Protein AF-A0A9P8JKF4-F1 (afdb_monomer)

Sequence (96 aa):
MADQITDPQGGDSPSAHDDSIAPEQRGIKRQRTSNAAPADDDDDDDDKPGRERRKIEIKFIQDKSRRHITFSKRKAGIMKKAYELSVLTGTQVLLL

Mean predicted aligned error: 19.09 Å

Radius of gyration: 32.4 Å; Cα contacts (8 Å, |Δi|>4): 11; chains: 1; bounding box: 68×48×85 Å

Secondary structure (DSSP, 8-state):
--------------------------------------------SSS-TT-------SS----HHHHHHHHHHHHHHHHHHHHHHHHHH-------

pLDDT: mean 72.22, std 24.42, range [33.34, 98.81]

Solvent-accessible surface area (backbone atoms only — not comparable to full-atom values): 7190 Å² total; per-residue (Å²): 135,89,86,88,82,82,86,83,91,85,86,88,84,82,89,86,87,86,82,85,83,76,87,86,88,80,89,79,88,79,78,84,77,84,79,83,72,85,74,86,87,72,84,78,75,81,82,56,87,83,77,70,91,74,88,77,79,100,63,88,62,82,55,65,67,64,35,51,55,48,48,54,59,46,52,54,51,51,52,53,50,52,51,52,49,26,69,78,66,74,48,92,80,88,86,133

Foldseek 3Di:
DDDDDDDDDDDDDDDDDDDDDDDDDDDDDDDDPDPDDDDPPPPPPPPDPDPDDDDDDPDDDPDPVVNVVCCVVVVVVVVVVQVVVCVVPVDDDDDD

InterPro domains:
  IPR002100 Transcription factor, MADS-box [PF00319] (60-96)
  IPR002100 Transcription factor, MADS-box [PR00404] (53-73)
  IPR002100 Transcription factor, MADS-box [PR00404] (73-88)
  IPR002100 Transcription factor, MADS-box [PR00404] (88-96)
  IPR002100 Transcription factor, MADS-box [PS50066] (51-96)
  IPR002100 Transcription factor, MADS-box [SM00432] (51-96)
  IPR033897 SRF-like, MADS-box [cd00266] (53-96)
  IPR036879 Transcription factor, MADS-box superfamily [G3DSA:3.40.1810.10] (63-96)
  IPR036879 Transcription factor, MADS-box superfamily [SSF55455] (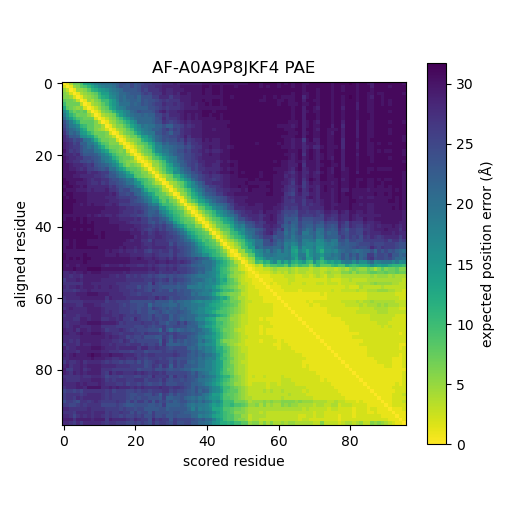52-96)
  IPR050142 MADS-box/MEF2 Transcription Factor [PTHR48019] (53-95)

Structure (mmCIF, N/CA/C/O backbone):
data_AF-A0A9P8JKF4-F1
#
_entry.id   AF-A0A9P8JKF4-F1
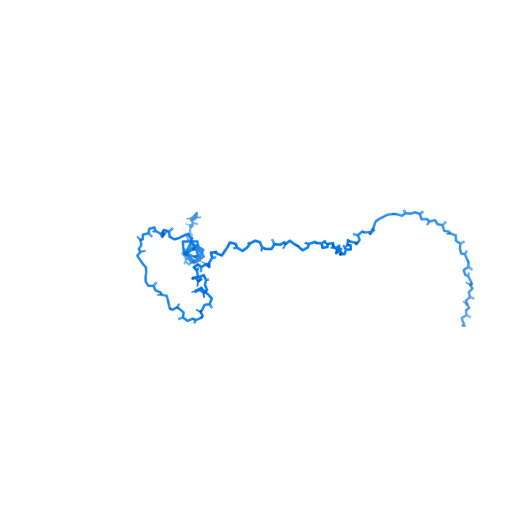#
loop_
_atom_site.group_PDB
_atom_site.id
_atom_site.type_symbol
_atom_site.label_atom_id
_atom_site.label_alt_id
_atom_site.label_comp_id
_atom_site.label_asym_id
_atom_site.label_entity_id
_atom_site.label_seq_id
_atom_site.pdbx_PDB_ins_code
_atom_site.Cartn_x
_atom_site.Cartn_y
_atom_site.Cartn_z
_atom_site.occupancy
_atom_site.B_iso_or_equiv
_atom_site.auth_seq_id
_atom_site.auth_comp_id
_atom_site.auth_asym_id
_atom_site.auth_atom_id
_atom_site.pdbx_PDB_model_num
ATOM 1 N N . MET A 1 1 ? 46.896 -11.776 65.155 1.00 40.72 1 MET A N 1
ATOM 2 C CA . MET A 1 1 ? 48.205 -11.734 64.469 1.00 40.72 1 MET A CA 1
ATOM 3 C C . MET A 1 1 ? 48.123 -12.616 63.235 1.00 40.72 1 MET A C 1
ATOM 5 O O . MET A 1 1 ? 47.297 -13.520 63.231 1.00 40.72 1 MET A O 1
ATOM 9 N N . ALA A 1 2 ? 48.898 -12.312 62.196 1.00 42.69 2 ALA A N 1
ATOM 10 C CA . ALA A 1 2 ? 49.008 -13.165 61.015 1.00 42.69 2 ALA A CA 1
ATOM 11 C C . ALA A 1 2 ? 49.974 -14.325 61.280 1.00 42.69 2 ALA A C 1
ATOM 13 O O . ALA A 1 2 ? 50.893 -14.145 62.071 1.00 42.69 2 ALA A O 1
ATOM 14 N N . ASP A 1 3 ? 49.813 -15.425 60.547 1.00 43.97 3 ASP A N 1
ATOM 15 C CA . ASP A 1 3 ? 50.921 -16.300 60.164 1.00 43.97 3 ASP A CA 1
ATOM 16 C C . ASP A 1 3 ? 50.664 -16.845 58.753 1.00 43.97 3 ASP A C 1
ATOM 18 O O . ASP A 1 3 ? 49.552 -17.258 58.420 1.00 43.97 3 ASP A O 1
ATOM 22 N N . GLN A 1 4 ? 51.696 -16.788 57.910 1.00 46.69 4 GLN A N 1
ATOM 23 C CA . GLN A 1 4 ? 51.728 -17.388 56.575 1.00 46.69 4 GLN A CA 1
ATOM 24 C C . GLN A 1 4 ? 52.578 -18.654 56.656 1.00 46.69 4 GLN A C 1
ATOM 26 O O . GLN A 1 4 ? 53.703 -18.581 57.148 1.00 46.69 4 GLN A O 1
ATOM 31 N N . ILE A 1 5 ? 52.098 -19.788 56.137 1.00 50.19 5 ILE A N 1
ATOM 32 C CA . ILE A 1 5 ? 52.920 -20.996 55.984 1.00 50.19 5 ILE A CA 1
ATOM 33 C C . ILE A 1 5 ? 52.719 -21.591 54.581 1.00 50.19 5 ILE A C 1
ATOM 35 O O . ILE A 1 5 ? 51.604 -21.853 54.149 1.00 50.19 5 ILE A O 1
ATOM 39 N N . THR A 1 6 ? 53.865 -21.733 53.917 1.00 50.81 6 THR A N 1
ATOM 40 C CA . THR A 1 6 ? 54.217 -22.213 52.568 1.00 50.81 6 THR A CA 1
ATOM 41 C C . THR A 1 6 ? 53.348 -23.267 51.847 1.00 50.81 6 THR A C 1
ATOM 43 O O . THR A 1 6 ? 52.829 -24.205 52.444 1.00 50.81 6 THR A O 1
ATOM 46 N N . ASP A 1 7 ? 53.343 -23.154 50.512 1.00 44.03 7 ASP A N 1
ATOM 47 C CA . ASP A 1 7 ? 53.076 -24.213 49.511 1.00 44.03 7 ASP A CA 1
ATOM 48 C C . ASP A 1 7 ? 54.236 -25.251 49.514 1.00 44.03 7 ASP A C 1
ATOM 50 O O . ASP A 1 7 ? 55.336 -24.893 49.962 1.00 44.03 7 ASP A O 1
ATOM 54 N N . PRO A 1 8 ? 54.065 -26.511 49.046 1.00 49.22 8 PRO A N 1
ATOM 55 C CA . PRO A 1 8 ? 54.484 -26.784 47.659 1.00 49.22 8 PRO A CA 1
ATOM 56 C C . PRO A 1 8 ? 53.746 -27.918 46.894 1.00 49.22 8 PRO A C 1
ATOM 58 O O . PRO A 1 8 ? 53.601 -29.035 47.383 1.00 49.22 8 PRO A O 1
ATOM 61 N N . GLN A 1 9 ? 53.480 -27.650 45.611 1.00 43.22 9 GLN A N 1
ATOM 62 C CA . GLN A 1 9 ? 53.560 -28.533 44.421 1.00 43.22 9 GLN A CA 1
ATOM 63 C C . GLN A 1 9 ? 53.025 -29.987 44.463 1.00 43.22 9 GLN A C 1
ATOM 65 O O . GLN A 1 9 ? 53.585 -30.883 45.088 1.00 43.22 9 GLN A O 1
ATOM 70 N N . GLY A 1 10 ? 52.102 -30.270 43.537 1.00 33.34 10 GLY A N 1
ATOM 71 C CA . GLY A 1 10 ? 51.830 -31.611 43.003 1.00 33.34 10 GLY A CA 1
ATOM 72 C C . GLY A 1 10 ? 50.860 -31.518 41.825 1.00 33.34 10 GLY A C 1
ATOM 73 O O . GLY A 1 10 ? 49.683 -31.244 42.030 1.00 33.34 10 GLY A O 1
ATOM 74 N N . GLY A 1 11 ? 51.354 -31.646 40.592 1.00 36.53 11 GLY A N 1
ATOM 75 C CA . GLY A 1 11 ? 50.550 -31.398 39.391 1.00 36.53 11 GLY A CA 1
ATOM 76 C C . GLY A 1 11 ? 49.906 -32.650 38.801 1.00 36.53 11 GLY A C 1
ATOM 77 O O . GLY A 1 11 ? 50.457 -33.739 38.920 1.00 36.53 11 GLY A O 1
ATOM 78 N N . ASP A 1 12 ? 48.808 -32.452 38.070 1.00 34.72 12 ASP A N 1
ATOM 79 C CA . ASP A 1 12 ? 48.615 -33.112 36.777 1.00 34.72 12 ASP A CA 1
ATOM 80 C C . ASP A 1 12 ? 47.703 -32.266 35.863 1.00 34.72 12 ASP A C 1
ATOM 82 O O . ASP A 1 12 ? 46.980 -31.376 36.314 1.00 34.72 12 ASP A O 1
ATOM 86 N N . SER A 1 13 ? 47.770 -32.500 34.558 1.00 43.19 13 SER A N 1
ATOM 87 C CA . SER A 1 13 ? 46.947 -31.878 33.507 1.00 43.19 13 SER A CA 1
ATOM 88 C C . SER A 1 13 ? 46.677 -32.957 32.456 1.00 43.19 13 SER A C 1
ATOM 90 O O . SER A 1 13 ? 47.587 -33.746 32.206 1.00 43.19 13 SER A O 1
ATOM 92 N N . PRO A 1 14 ? 45.505 -33.010 31.780 1.00 50.34 14 PRO A N 1
ATOM 93 C CA . PRO A 1 14 ? 45.403 -32.191 30.556 1.00 50.34 14 PRO A CA 1
ATOM 94 C C . PRO A 1 14 ? 43.991 -31.845 30.008 1.00 50.34 14 PRO A C 1
ATOM 96 O O . PRO A 1 14 ? 43.043 -32.610 30.154 1.00 50.34 14 PRO A O 1
ATOM 99 N N . SER A 1 15 ? 43.959 -30.813 29.142 1.00 40.53 15 SER A N 1
ATOM 100 C CA . SER A 1 15 ? 43.107 -30.688 27.923 1.00 40.53 15 SER A CA 1
ATOM 101 C C . SER A 1 15 ? 41.572 -30.530 28.095 1.00 40.53 15 SER A C 1
ATOM 103 O O . SER A 1 15 ? 40.999 -31.022 29.055 1.00 40.53 15 SER A O 1
ATOM 105 N N . ALA A 1 16 ? 40.795 -29.870 27.221 1.00 44.12 16 ALA A N 1
ATOM 106 C CA . ALA A 1 16 ? 41.028 -29.061 26.005 1.00 44.12 16 ALA A CA 1
ATOM 107 C C . ALA A 1 16 ? 39.838 -28.062 25.851 1.00 44.12 16 ALA A C 1
ATOM 109 O O . ALA A 1 16 ? 38.855 -28.205 26.575 1.00 44.12 16 ALA A O 1
ATOM 110 N N . HIS A 1 17 ? 39.778 -27.066 24.959 1.00 46.62 17 HIS A N 1
ATOM 111 C CA . HIS A 1 17 ? 40.659 -26.542 23.897 1.00 46.62 17 HIS A CA 1
ATOM 112 C C . HIS A 1 17 ? 40.642 -24.996 23.989 1.00 46.62 17 HIS A C 1
ATOM 114 O O . HIS A 1 17 ? 39.678 -24.425 24.498 1.00 46.62 17 HIS A O 1
ATOM 120 N N . ASP A 1 18 ? 41.626 -24.334 23.385 1.00 40.00 18 ASP A N 1
ATOM 121 C CA . ASP A 1 18 ? 41.457 -23.023 22.742 1.00 40.00 18 ASP A CA 1
ATOM 122 C C . ASP A 1 18 ? 42.091 -23.131 21.351 1.00 40.00 18 ASP A C 1
ATOM 124 O O . ASP A 1 18 ? 43.162 -23.719 21.222 1.00 40.00 18 ASP A O 1
ATOM 128 N N . ASP A 1 19 ? 41.423 -22.613 20.321 1.00 39.56 19 ASP A N 1
ATOM 129 C CA . ASP A 1 19 ? 41.986 -22.506 18.971 1.00 39.56 19 ASP A CA 1
ATOM 130 C C . ASP A 1 19 ? 41.578 -21.163 18.357 1.00 39.56 19 ASP A C 1
ATOM 132 O O . ASP A 1 19 ? 40.681 -21.033 17.516 1.00 39.56 19 ASP A O 1
ATOM 136 N N . SER A 1 20 ? 42.262 -20.122 18.825 1.00 40.00 20 SER A N 1
ATOM 137 C CA . SER A 1 20 ? 42.256 -18.795 18.223 1.00 40.00 20 SER A CA 1
ATOM 138 C C . SER A 1 20 ? 42.872 -18.825 16.812 1.00 40.00 20 SER A C 1
ATOM 140 O O . SER A 1 20 ? 44.084 -18.989 16.657 1.00 40.00 20 SER A O 1
ATOM 142 N N . ILE A 1 21 ? 42.061 -18.631 15.765 1.00 44.25 21 ILE A N 1
ATOM 143 C CA . ILE A 1 21 ? 42.552 -18.612 14.376 1.00 44.25 21 ILE A CA 1
ATOM 144 C C . ILE A 1 21 ? 43.269 -17.285 14.072 1.00 44.25 21 ILE A C 1
ATOM 146 O O . ILE A 1 21 ? 42.666 -16.211 14.058 1.00 44.25 21 ILE A O 1
ATOM 150 N N . ALA A 1 22 ? 44.571 -17.383 13.798 1.00 51.12 22 ALA A N 1
ATOM 151 C CA . ALA A 1 22 ? 45.453 -16.272 13.446 1.00 51.12 22 ALA A CA 1
ATOM 152 C C . ALA A 1 22 ? 45.213 -15.726 12.012 1.00 51.12 22 ALA A C 1
ATOM 154 O O . ALA A 1 22 ? 44.696 -16.441 11.150 1.00 51.12 22 ALA A O 1
ATOM 155 N N . PRO A 1 23 ? 45.613 -14.472 11.711 1.00 46.81 23 PRO A N 1
ATOM 156 C CA . PRO A 1 23 ? 45.402 -13.866 10.397 1.00 46.81 23 PRO A CA 1
ATOM 157 C C . PRO A 1 23 ? 46.466 -14.309 9.381 1.00 46.81 23 PRO A C 1
ATOM 159 O O . PRO A 1 23 ? 47.640 -13.954 9.499 1.00 46.81 23 PRO A O 1
ATOM 162 N N . GLU A 1 24 ? 46.064 -15.027 8.331 1.00 40.47 24 GLU A N 1
ATOM 163 C CA . GLU A 1 24 ? 47.009 -15.470 7.302 1.00 40.47 24 GLU A CA 1
ATOM 164 C C . GLU A 1 24 ? 47.252 -14.412 6.210 1.00 40.47 24 GLU A C 1
ATOM 166 O O . GLU A 1 24 ? 46.423 -14.173 5.330 1.00 40.47 24 GLU A O 1
ATOM 171 N 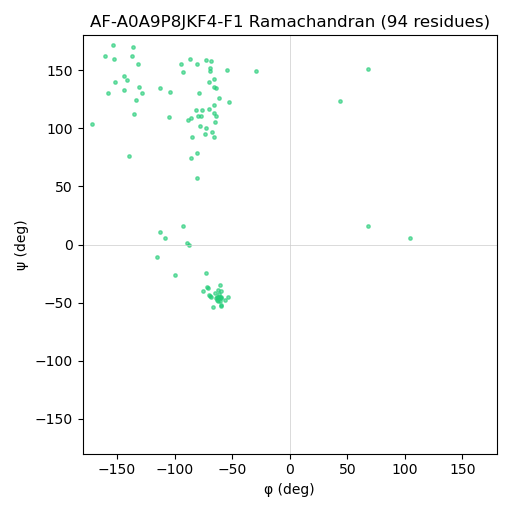N . GLN A 1 25 ? 48.448 -13.816 6.223 1.00 51.56 25 GLN A N 1
ATOM 172 C CA . GLN A 1 25 ? 48.982 -13.061 5.090 1.00 51.56 25 GLN A CA 1
ATOM 173 C C . GLN A 1 25 ? 49.741 -13.992 4.133 1.00 51.56 25 GLN A C 1
ATOM 175 O O . GLN A 1 25 ? 50.883 -14.364 4.398 1.00 51.56 25 GLN A O 1
ATOM 180 N N . ARG A 1 26 ? 49.167 -14.288 2.962 1.00 44.00 26 ARG A N 1
ATOM 181 C CA . ARG A 1 26 ? 49.927 -14.762 1.791 1.00 44.00 26 ARG A CA 1
ATOM 182 C C . ARG A 1 26 ? 49.469 -14.043 0.526 1.00 44.00 26 ARG A C 1
ATOM 184 O O . ARG A 1 26 ? 48.343 -14.206 0.067 1.00 44.00 26 ARG A O 1
ATOM 191 N N . GLY A 1 27 ? 50.350 -13.216 -0.032 1.00 48.69 27 GLY A N 1
ATOM 192 C CA . GLY A 1 27 ? 50.086 -12.494 -1.276 1.00 48.69 27 GLY A CA 1
ATOM 193 C C . GLY A 1 27 ? 50.451 -13.301 -2.523 1.00 48.69 27 GLY A C 1
ATOM 194 O O . GLY A 1 27 ? 51.286 -14.193 -2.461 1.00 48.69 27 GLY A O 1
ATOM 195 N N . ILE A 1 28 ? 49.875 -12.914 -3.665 1.00 55.28 28 ILE A N 1
ATOM 196 C CA . ILE A 1 28 ? 50.521 -12.853 -4.989 1.00 55.28 28 ILE A CA 1
ATOM 197 C C . ILE A 1 28 ? 49.706 -11.864 -5.836 1.00 55.28 28 ILE A C 1
ATOM 199 O O . ILE A 1 28 ? 48.477 -11.917 -5.901 1.00 55.28 28 ILE A O 1
ATOM 203 N N . LYS A 1 29 ? 50.404 -10.920 -6.469 1.00 56.03 29 LYS A N 1
ATOM 204 C CA . LYS A 1 29 ? 49.833 -9.787 -7.206 1.00 56.03 29 LYS A CA 1
ATOM 205 C C . LYS A 1 29 ? 49.228 -10.261 -8.535 1.00 56.03 29 LYS A C 1
ATOM 207 O O . LYS A 1 29 ? 49.943 -10.379 -9.525 1.00 56.03 29 LYS A O 1
ATOM 212 N N . ARG A 1 30 ? 47.916 -10.534 -8.578 1.00 54.25 30 ARG A N 1
ATOM 213 C CA . ARG A 1 30 ? 47.223 -10.867 -9.838 1.00 54.25 30 ARG A CA 1
ATOM 214 C C . ARG A 1 30 ? 47.219 -9.658 -10.779 1.00 54.25 30 ARG A C 1
ATOM 216 O O . ARG A 1 30 ? 46.694 -8.595 -10.456 1.00 54.25 30 ARG A O 1
ATOM 223 N N . GLN A 1 31 ? 47.819 -9.848 -11.947 1.00 49.59 31 GLN A N 1
ATOM 224 C CA . GLN A 1 31 ? 47.923 -8.869 -13.023 1.00 49.59 31 GLN A CA 1
ATOM 225 C C . GLN A 1 31 ? 46.528 -8.560 -13.591 1.00 49.59 31 GLN A C 1
ATOM 227 O O . GLN A 1 31 ? 45.895 -9.430 -14.187 1.00 49.59 31 GLN A O 1
ATOM 232 N N . ARG A 1 32 ? 46.034 -7.326 -13.402 1.00 50.59 32 ARG A N 1
ATOM 233 C CA . ARG A 1 32 ? 44.801 -6.848 -14.052 1.00 50.59 32 ARG A CA 1
ATOM 234 C C . ARG A 1 32 ? 45.026 -6.794 -15.566 1.00 50.59 32 ARG A C 1
ATOM 236 O O . ARG A 1 32 ? 45.671 -5.873 -16.057 1.00 50.59 32 ARG A O 1
ATOM 243 N N . THR A 1 33 ? 44.460 -7.744 -16.302 1.00 49.50 33 THR A N 1
ATOM 244 C CA . THR A 1 33 ? 44.216 -7.594 -17.740 1.00 49.50 33 THR A CA 1
ATOM 245 C C . THR A 1 33 ? 43.103 -6.569 -17.935 1.00 49.50 33 THR A C 1
ATOM 247 O O . THR A 1 33 ? 41.980 -6.762 -17.468 1.00 49.50 33 THR A O 1
ATOM 250 N N . SER A 1 34 ? 43.424 -5.456 -18.587 1.00 56.19 34 SER A N 1
ATOM 251 C CA . SER A 1 34 ? 42.521 -4.329 -18.798 1.00 56.19 34 SER A CA 1
ATOM 252 C C . SER A 1 34 ? 41.563 -4.574 -19.967 1.00 56.19 34 SER A C 1
ATOM 254 O O . SER A 1 34 ? 41.743 -4.011 -21.044 1.00 56.19 34 SER A O 1
ATOM 256 N N . ASN A 1 35 ? 40.513 -5.363 -19.739 1.00 54.34 35 ASN A N 1
ATOM 257 C CA . ASN A 1 35 ? 39.308 -5.277 -20.564 1.00 54.34 35 ASN A CA 1
ATOM 258 C C . ASN A 1 35 ? 38.426 -4.162 -19.999 1.00 54.34 35 ASN A C 1
ATOM 260 O O . ASN A 1 35 ? 37.646 -4.374 -19.072 1.00 54.34 35 ASN A O 1
ATOM 264 N N . ALA A 1 36 ? 38.606 -2.956 -20.533 1.00 52.41 36 ALA A N 1
ATOM 265 C CA . ALA A 1 36 ? 37.799 -1.800 -20.182 1.00 52.41 36 ALA A CA 1
ATOM 266 C C . ALA A 1 36 ? 36.437 -1.867 -20.889 1.00 52.41 36 ALA A C 1
ATOM 268 O O . ALA A 1 36 ? 36.324 -1.530 -22.064 1.00 52.41 36 ALA A O 1
ATOM 269 N N . ALA A 1 37 ? 35.407 -2.263 -20.147 1.00 57.12 37 ALA A N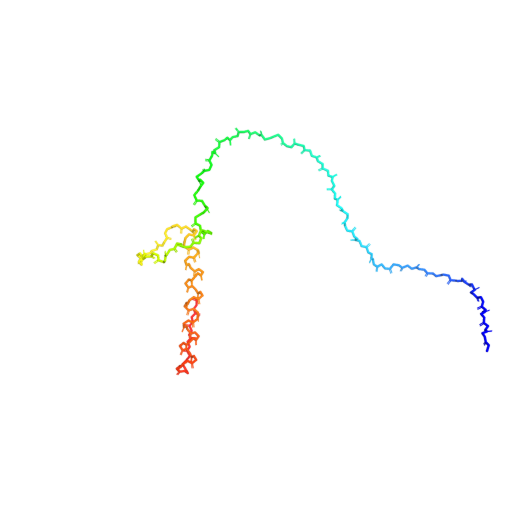 1
ATOM 270 C CA . ALA A 1 37 ? 34.060 -1.755 -20.357 1.00 57.12 37 ALA A CA 1
ATOM 271 C C . ALA A 1 37 ? 33.793 -0.768 -19.207 1.00 57.12 37 ALA A C 1
ATOM 273 O O . ALA A 1 37 ? 33.744 -1.217 -18.058 1.00 57.12 37 ALA A O 1
ATOM 274 N N . PRO A 1 38 ? 33.715 0.555 -19.448 1.00 58.19 38 PRO A N 1
ATOM 275 C CA . PRO A 1 38 ? 33.168 1.459 -18.445 1.00 58.19 38 PRO A CA 1
ATOM 276 C C . PRO A 1 38 ? 31.691 1.100 -18.243 1.00 58.19 38 PRO A C 1
ATOM 278 O O . PRO A 1 38 ? 30.982 0.831 -19.213 1.00 58.19 38 PRO A O 1
ATOM 281 N N . ALA A 1 39 ? 31.269 1.020 -16.985 1.00 54.28 39 ALA A N 1
ATOM 282 C CA . ALA A 1 39 ? 29.898 0.688 -16.628 1.00 54.28 39 ALA A CA 1
ATOM 283 C C . ALA A 1 39 ? 28.939 1.829 -17.001 1.00 54.28 39 ALA A C 1
ATOM 285 O O . ALA A 1 39 ? 29.328 2.998 -16.980 1.00 54.28 39 ALA A O 1
ATOM 286 N N . ASP A 1 40 ? 27.683 1.481 -17.278 1.00 51.72 40 ASP A N 1
ATOM 287 C CA . ASP A 1 40 ? 26.573 2.429 -17.200 1.00 51.72 40 ASP A CA 1
ATOM 288 C C . ASP A 1 40 ? 26.378 2.798 -15.717 1.00 51.72 40 ASP A C 1
ATOM 290 O O . ASP A 1 40 ? 25.788 2.044 -14.943 1.00 51.72 40 ASP A O 1
ATOM 294 N N . ASP A 1 41 ? 26.962 3.927 -15.312 1.00 54.31 41 ASP A N 1
ATOM 295 C CA . ASP A 1 41 ? 27.071 4.398 -13.921 1.00 54.31 41 ASP A CA 1
ATOM 296 C C . ASP A 1 41 ? 25.759 5.078 -13.453 1.00 54.31 41 ASP A C 1
ATOM 298 O O . ASP A 1 41 ? 25.720 6.257 -13.104 1.00 54.31 41 ASP A O 1
ATOM 302 N N . ASP A 1 42 ? 24.649 4.332 -13.530 1.00 56.50 42 ASP A N 1
ATOM 303 C CA . ASP A 1 42 ? 23.265 4.790 -13.276 1.00 56.50 42 ASP A CA 1
ATOM 304 C C . ASP A 1 42 ? 22.639 4.149 -12.004 1.00 56.50 42 ASP A C 1
ATOM 306 O O . ASP A 1 42 ? 21.437 4.268 -11.756 1.00 56.50 42 ASP A O 1
ATOM 310 N N . ASP A 1 43 ? 23.443 3.467 -11.173 1.00 56.28 43 ASP A N 1
ATOM 311 C CA . ASP A 1 43 ? 23.007 2.794 -9.927 1.00 56.28 43 ASP A CA 1
ATOM 312 C C . ASP A 1 43 ? 23.063 3.703 -8.665 1.00 56.28 43 ASP A C 1
ATOM 314 O O . ASP A 1 43 ? 22.697 3.275 -7.571 1.00 56.28 43 ASP A O 1
ATOM 318 N N . ASP A 1 44 ? 23.455 4.978 -8.799 1.00 55.06 44 ASP A N 1
ATOM 319 C CA . ASP A 1 44 ? 23.670 5.938 -7.687 1.00 55.06 44 ASP A CA 1
ATOM 320 C C . ASP A 1 44 ? 22.418 6.805 -7.346 1.00 55.06 44 ASP A C 1
ATOM 322 O O . ASP A 1 44 ? 22.489 7.856 -6.701 1.00 55.06 44 ASP A O 1
ATOM 326 N N . ASP A 1 45 ? 21.230 6.401 -7.821 1.00 58.09 45 ASP A N 1
ATOM 327 C CA . ASP A 1 45 ? 20.016 7.246 -7.902 1.00 58.09 45 ASP A CA 1
ATOM 328 C C . ASP A 1 45 ? 18.899 6.876 -6.879 1.00 58.09 45 ASP A C 1
ATOM 330 O O . ASP A 1 45 ? 17.808 7.466 -6.909 1.00 58.09 45 ASP A O 1
ATOM 334 N N . ASP A 1 46 ? 19.148 5.925 -5.956 1.00 60.16 46 ASP A N 1
ATOM 335 C CA . ASP A 1 46 ? 18.217 5.521 -4.867 1.00 60.16 46 ASP A CA 1
ATOM 336 C C . ASP A 1 46 ? 18.554 6.149 -3.489 1.00 60.16 46 ASP A C 1
ATOM 338 O O . ASP A 1 46 ? 17.639 6.378 -2.695 1.00 60.16 46 ASP A O 1
ATOM 342 N N . ASP A 1 47 ? 19.815 6.520 -3.215 1.00 61.97 47 ASP A N 1
ATOM 343 C CA . ASP A 1 47 ? 20.242 7.136 -1.936 1.00 61.97 47 ASP A CA 1
ATOM 344 C C . ASP A 1 47 ? 20.111 8.673 -1.893 1.00 61.97 47 ASP A C 1
ATOM 346 O O . ASP A 1 47 ? 20.388 9.315 -0.877 1.00 61.97 47 ASP A O 1
ATOM 350 N N . LYS A 1 48 ? 19.647 9.3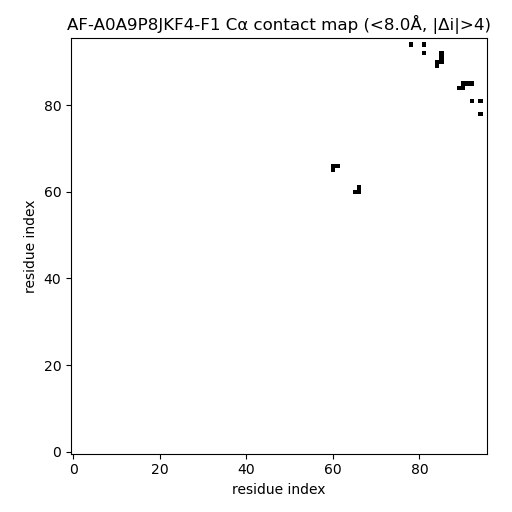08 -2.978 1.00 66.69 48 LYS A N 1
ATOM 351 C CA . LYS A 1 48 ? 19.534 10.772 -3.057 1.00 66.69 48 LYS A CA 1
ATOM 352 C C . LYS A 1 48 ? 18.314 11.295 -2.273 1.00 66.69 48 LYS A C 1
ATOM 354 O O . LYS A 1 48 ? 17.174 11.113 -2.724 1.00 66.69 48 LYS A O 1
ATOM 359 N N . PRO A 1 49 ? 18.495 12.008 -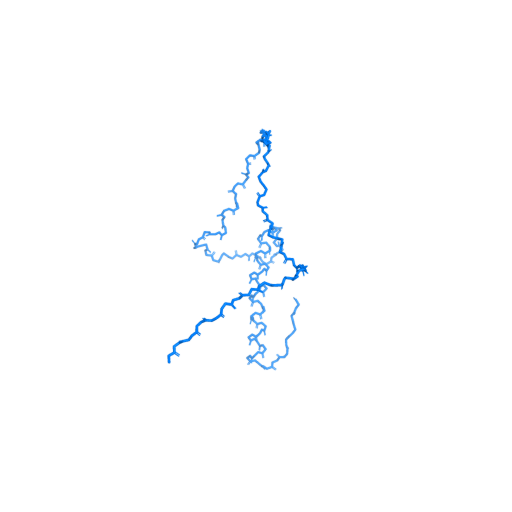1.141 1.00 58.06 49 PRO A N 1
ATOM 360 C CA . PRO A 1 49 ? 17.372 12.513 -0.360 1.00 58.06 49 PRO A CA 1
ATOM 361 C C . PRO A 1 49 ? 16.588 13.567 -1.155 1.00 58.06 49 PRO A C 1
ATOM 363 O O . PRO A 1 49 ? 17.165 14.465 -1.767 1.00 58.06 49 PRO A O 1
ATOM 366 N N . GLY A 1 50 ? 15.255 13.474 -1.123 1.00 67.94 50 GLY A N 1
ATOM 367 C CA . GLY A 1 50 ? 14.357 14.468 -1.729 1.00 67.94 50 GLY A CA 1
ATOM 368 C C . GLY A 1 50 ? 13.694 14.068 -3.052 1.00 67.94 50 GLY A C 1
ATOM 369 O O . GLY A 1 50 ? 12.979 14.884 -3.633 1.00 67.94 50 GLY A O 1
ATOM 370 N N . ARG A 1 51 ? 13.852 12.828 -3.537 1.00 69.56 51 ARG A N 1
ATOM 371 C CA . ARG A 1 51 ? 13.089 12.360 -4.707 1.00 69.56 51 ARG A CA 1
ATOM 372 C C . ARG A 1 51 ? 11.616 12.123 -4.340 1.00 69.56 51 ARG A C 1
ATOM 374 O O . ARG A 1 51 ? 11.260 11.104 -3.753 1.00 69.56 51 ARG A O 1
ATOM 381 N N . GLU A 1 52 ? 10.759 13.083 -4.687 1.00 84.62 52 GLU A N 1
ATOM 382 C CA . GLU A 1 52 ? 9.312 13.031 -4.442 1.00 84.62 52 GLU A CA 1
ATOM 383 C C . GLU A 1 52 ? 8.658 11.752 -5.009 1.00 84.62 52 GLU A C 1
ATOM 385 O O . GLU A 1 52 ? 9.092 11.185 -6.018 1.00 84.62 52 GLU A O 1
ATOM 390 N N . ARG A 1 53 ? 7.570 11.294 -4.373 1.00 90.50 53 ARG A N 1
ATOM 391 C CA . ARG A 1 53 ? 6.803 10.112 -4.790 1.00 90.50 53 ARG A CA 1
ATOM 392 C C . ARG A 1 53 ? 6.123 10.322 -6.153 1.00 90.50 53 ARG A C 1
ATOM 394 O O . ARG A 1 53 ? 4.974 10.746 -6.240 1.00 90.50 53 ARG A O 1
ATOM 401 N N . ARG A 1 54 ? 6.807 9.915 -7.221 1.00 92.88 54 ARG A N 1
ATOM 402 C CA . ARG A 1 54 ? 6.297 9.945 -8.602 1.00 92.88 54 ARG A CA 1
ATOM 403 C C . ARG A 1 54 ? 5.109 8.989 -8.807 1.00 92.88 54 ARG A C 1
ATOM 405 O O . ARG A 1 54 ? 5.093 7.867 -8.293 1.00 92.88 54 ARG A O 1
ATOM 412 N N . LYS A 1 55 ? 4.128 9.413 -9.614 1.00 94.38 55 LYS A N 1
ATOM 413 C CA . LYS A 1 55 ? 3.035 8.556 -10.110 1.00 94.38 55 LYS A CA 1
ATOM 414 C C . LYS A 1 55 ? 3.593 7.540 -11.115 1.00 94.38 55 LYS A C 1
ATOM 416 O O . LYS A 1 55 ? 4.426 7.892 -11.944 1.00 94.38 55 LYS A O 1
ATOM 421 N N . ILE A 1 56 ? 3.115 6.297 -11.057 1.00 95.94 56 ILE A N 1
ATOM 422 C CA . ILE A 1 56 ? 3.437 5.239 -12.028 1.00 95.94 56 ILE A CA 1
ATOM 423 C C . ILE A 1 56 ? 2.158 4.542 -12.497 1.00 95.94 56 ILE A C 1
ATOM 425 O O . ILE A 1 56 ? 1.157 4.524 -11.778 1.00 95.94 56 ILE A O 1
ATOM 429 N N . GLU A 1 57 ? 2.197 3.957 -13.690 1.00 97.62 57 GLU A N 1
ATOM 430 C CA . GLU A 1 57 ? 1.107 3.139 -14.227 1.00 97.62 57 GLU A CA 1
ATOM 431 C C . GLU A 1 57 ? 0.950 1.816 -13.460 1.00 97.62 57 GLU A C 1
ATOM 433 O O . GLU A 1 57 ? 1.925 1.235 -12.976 1.00 97.62 57 GLU A O 1
ATOM 438 N N . ILE A 1 58 ? -0.282 1.305 -13.381 1.00 97.62 58 ILE A N 1
ATOM 439 C CA . ILE A 1 58 ? -0.579 -0.012 -12.801 1.00 97.62 58 ILE A CA 1
ATOM 440 C C . ILE A 1 58 ? -0.415 -1.080 -13.889 1.00 97.62 58 ILE A C 1
ATOM 442 O O . ILE A 1 58 ? -1.380 -1.601 -14.438 1.00 97.62 58 ILE A O 1
ATOM 446 N N . LYS A 1 59 ? 0.846 -1.373 -14.211 1.00 98.12 59 LYS A N 1
ATOM 447 C CA . LYS A 1 59 ? 1.273 -2.459 -15.104 1.00 98.12 59 LYS A CA 1
ATOM 448 C C . LYS A 1 59 ? 2.471 -3.196 -14.507 1.00 98.12 59 LYS A C 1
ATOM 450 O O . LYS A 1 59 ? 3.057 -2.741 -13.523 1.00 98.12 59 LYS A O 1
ATOM 455 N N . PHE A 1 60 ? 2.843 -4.335 -15.090 1.00 98.25 60 PHE A N 1
ATOM 456 C CA . PHE A 1 60 ? 4.031 -5.069 -14.658 1.00 98.25 60 PHE A CA 1
ATOM 457 C C . PHE A 1 60 ? 5.296 -4.215 -14.843 1.00 98.25 60 PHE A C 1
ATOM 459 O O . PHE A 1 60 ? 5.564 -3.698 -15.929 1.00 98.25 60 PHE A O 1
ATOM 466 N N . ILE A 1 61 ? 6.073 -4.058 -13.770 1.00 98.12 61 ILE A N 1
ATOM 467 C CA . ILE A 1 61 ? 7.344 -3.329 -13.793 1.00 98.12 61 ILE A CA 1
ATOM 468 C C . ILE A 1 61 ? 8.394 -4.270 -14.383 1.00 98.12 61 ILE A C 1
ATOM 470 O O . ILE A 1 61 ? 8.736 -5.266 -13.750 1.00 98.12 61 ILE A O 1
ATOM 474 N N . GLN A 1 62 ? 8.878 -3.978 -15.592 1.00 98.38 62 GLN A N 1
ATOM 475 C CA . GLN A 1 62 ? 9.842 -4.836 -16.297 1.00 98.38 62 GLN A CA 1
ATOM 476 C C . GLN A 1 62 ? 11.217 -4.841 -15.617 1.00 98.38 62 GLN A C 1
ATOM 478 O O . GLN A 1 62 ? 11.788 -5.906 -15.375 1.00 98.38 62 GLN A O 1
ATOM 483 N N . ASP A 1 63 ? 11.688 -3.653 -15.238 1.00 97.81 63 ASP A N 1
ATOM 484 C CA . ASP A 1 63 ? 12.908 -3.428 -14.465 1.00 97.81 63 ASP A CA 1
ATOM 485 C C . ASP A 1 63 ? 12.920 -4.263 -13.173 1.00 97.81 63 ASP A C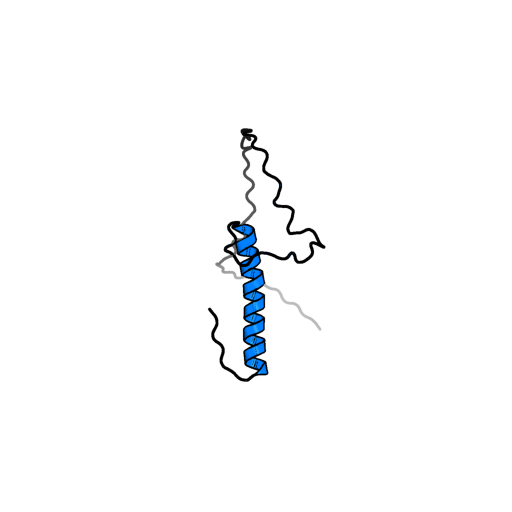 1
ATOM 487 O O . ASP A 1 63 ? 12.013 -4.172 -12.341 1.00 97.81 63 ASP A O 1
ATOM 491 N N . LYS A 1 64 ? 13.955 -5.093 -13.013 1.00 98.00 64 LYS A N 1
ATOM 492 C CA . LYS A 1 64 ? 14.086 -6.035 -11.896 1.00 98.00 64 LYS A CA 1
ATOM 493 C C . LYS A 1 64 ? 14.342 -5.327 -10.562 1.00 98.00 64 LYS A C 1
ATOM 495 O O . LYS A 1 64 ? 13.700 -5.692 -9.577 1.00 98.00 64 LYS A O 1
ATOM 500 N N . SER A 1 65 ? 15.228 -4.330 -10.530 1.00 96.81 65 SER A N 1
ATOM 501 C CA . SER A 1 65 ? 15.593 -3.608 -9.303 1.00 96.81 65 SER A CA 1
ATOM 502 C C . SER A 1 65 ? 14.395 -2.813 -8.785 1.00 96.81 65 SER A C 1
ATOM 504 O O . SER A 1 65 ? 13.879 -3.063 -7.689 1.00 96.81 65 SER A O 1
ATOM 506 N N . ARG A 1 66 ? 13.812 -1.975 -9.649 1.00 96.25 66 ARG A N 1
ATOM 507 C CA . ARG A 1 66 ? 12.625 -1.170 -9.337 1.00 96.25 66 ARG A CA 1
ATOM 508 C C . ARG A 1 66 ? 11.419 -2.033 -8.977 1.00 96.25 66 ARG A C 1
ATOM 510 O O . ARG A 1 66 ? 10.640 -1.641 -8.102 1.00 96.25 66 ARG A O 1
ATOM 517 N N . ARG A 1 67 ? 11.248 -3.210 -9.600 1.00 98.31 67 ARG A N 1
ATOM 518 C CA . ARG A 1 67 ? 10.202 -4.179 -9.224 1.00 98.31 67 ARG A CA 1
ATOM 519 C C . ARG A 1 67 ? 10.421 -4.720 -7.813 1.00 98.31 67 ARG A C 1
ATOM 521 O O . ARG A 1 67 ? 9.461 -4.732 -7.048 1.00 98.31 67 ARG A O 1
ATOM 528 N N . HIS A 1 68 ? 11.640 -5.122 -7.446 1.00 98.38 68 HIS A N 1
ATOM 529 C CA . HIS A 1 68 ? 11.946 -5.619 -6.098 1.00 98.38 68 HIS A CA 1
ATOM 530 C C . HIS A 1 68 ? 11.741 -4.537 -5.028 1.00 98.38 68 HIS A C 1
ATOM 532 O O . HIS A 1 68 ? 11.030 -4.769 -4.051 1.00 98.38 68 HIS A O 1
ATOM 538 N N . ILE A 1 69 ? 12.263 -3.328 -5.250 1.00 96.81 69 ILE A N 1
ATOM 539 C CA . ILE A 1 69 ? 12.096 -2.186 -4.337 1.00 96.81 69 ILE A CA 1
ATOM 540 C C . ILE A 1 69 ? 10.608 -1.842 -4.169 1.00 96.81 69 ILE A C 1
ATOM 542 O O . ILE A 1 69 ? 10.121 -1.663 -3.049 1.00 96.81 69 ILE A O 1
ATOM 546 N N . THR A 1 70 ? 9.853 -1.804 -5.274 1.00 97.38 70 THR A N 1
ATOM 547 C CA . THR A 1 70 ? 8.406 -1.544 -5.244 1.00 97.38 70 THR A CA 1
ATOM 548 C C . THR A 1 70 ? 7.646 -2.656 -4.526 1.00 97.38 70 THR A C 1
ATOM 550 O O . THR A 1 70 ? 6.740 -2.352 -3.750 1.00 97.38 70 THR A O 1
ATOM 553 N N . PHE A 1 71 ? 8.002 -3.924 -4.751 1.00 98.50 71 PHE A N 1
ATOM 554 C CA . PHE A 1 71 ? 7.403 -5.066 -4.063 1.00 98.50 71 PHE A CA 1
ATOM 555 C C . PHE A 1 71 ? 7.616 -4.966 -2.552 1.00 98.50 71 PHE A C 1
ATOM 557 O O . PHE A 1 71 ? 6.633 -4.976 -1.819 1.00 98.50 71 PHE A O 1
ATOM 564 N N . SER A 1 72 ? 8.850 -4.768 -2.082 1.00 98.38 72 SER A N 1
ATOM 565 C CA . SER A 1 72 ? 9.155 -4.654 -0.650 1.00 98.38 72 SER A CA 1
ATOM 566 C C . SER A 1 72 ? 8.426 -3.476 0.007 1.00 98.38 72 SER A C 1
ATOM 568 O O . SER A 1 72 ? 7.736 -3.660 1.013 1.00 98.38 72 SER A O 1
ATOM 570 N N . LYS A 1 73 ? 8.482 -2.280 -0.604 1.00 97.38 73 LYS A N 1
ATOM 571 C CA . LYS A 1 73 ? 7.791 -1.076 -0.100 1.00 97.38 73 LYS A CA 1
ATOM 572 C C . LYS A 1 73 ? 6.259 -1.265 -0.082 1.00 97.38 73 LYS A C 1
ATOM 574 O O . LYS A 1 73 ? 5.603 -0.856 0.877 1.00 97.38 73 LYS A O 1
ATOM 579 N N . ARG A 1 74 ? 5.666 -1.928 -1.089 1.00 98.50 74 ARG A N 1
ATOM 580 C CA . ARG A 1 74 ? 4.217 -2.222 -1.122 1.00 98.50 74 ARG A CA 1
ATOM 581 C C . ARG A 1 74 ? 3.807 -3.348 -0.174 1.00 98.50 74 ARG A C 1
ATOM 583 O O . ARG A 1 74 ? 2.781 -3.185 0.477 1.00 98.50 74 ARG A O 1
ATOM 590 N N . LYS A 1 75 ? 4.590 -4.430 -0.051 1.00 98.69 75 LYS A N 1
ATOM 591 C CA . LYS A 1 75 ? 4.359 -5.553 0.879 1.00 98.69 75 LYS A CA 1
ATOM 592 C C . LYS A 1 75 ? 4.248 -5.039 2.314 1.00 98.69 75 LYS A C 1
ATOM 594 O O . LYS A 1 75 ? 3.272 -5.347 2.988 1.00 98.69 75 LYS A O 1
ATOM 599 N N . ALA A 1 76 ? 5.180 -4.188 2.746 1.00 98.56 76 ALA A N 1
ATOM 600 C CA . ALA A 1 76 ? 5.112 -3.548 4.061 1.00 98.56 76 ALA A CA 1
ATOM 601 C C . ALA A 1 76 ? 3.831 -2.703 4.234 1.00 98.56 76 ALA A C 1
ATOM 603 O O . ALA A 1 76 ? 3.126 -2.832 5.234 1.00 98.56 76 ALA A O 1
ATOM 604 N N . GLY A 1 77 ? 3.488 -1.884 3.232 1.00 98.56 77 GLY A N 1
ATOM 605 C CA . GLY A 1 77 ? 2.288 -1.042 3.260 1.00 98.56 77 GLY A CA 1
ATOM 606 C C . GLY A 1 77 ? 0.969 -1.823 3.327 1.00 98.56 77 GLY A C 1
ATOM 607 O O . GLY A 1 77 ? 0.101 -1.476 4.128 1.00 98.56 77 GLY A O 1
ATOM 608 N N . ILE A 1 78 ? 0.812 -2.882 2.524 1.00 98.62 78 ILE A N 1
ATOM 609 C CA . ILE A 1 78 ? -0.415 -3.695 2.510 1.00 98.62 78 ILE A CA 1
ATOM 610 C C . ILE A 1 78 ? -0.543 -4.558 3.771 1.00 98.62 78 ILE A C 1
ATOM 612 O O . ILE A 1 78 ? -1.637 -4.647 4.318 1.00 98.62 78 ILE A O 1
ATOM 616 N N . MET A 1 79 ? 0.565 -5.092 4.302 1.00 98.56 79 MET A N 1
ATOM 617 C CA . MET A 1 79 ? 0.577 -5.815 5.582 1.00 98.56 79 MET A CA 1
ATOM 618 C C . MET A 1 79 ? 0.120 -4.910 6.736 1.00 98.56 79 MET A C 1
ATOM 620 O O . MET A 1 79 ? -0.760 -5.291 7.507 1.00 98.56 79 MET A O 1
ATOM 624 N N . LYS A 1 80 ? 0.628 -3.668 6.804 1.00 98.75 80 LYS A N 1
ATOM 625 C CA . LYS A 1 80 ? 0.170 -2.669 7.787 1.00 98.75 80 LYS A CA 1
ATOM 626 C C . LYS A 1 80 ? -1.325 -2.366 7.646 1.00 98.75 80 LYS A C 1
ATOM 628 O O . LYS A 1 80 ? -2.014 -2.250 8.653 1.00 98.75 80 LYS A O 1
ATOM 633 N N . LYS A 1 81 ? -1.839 -2.271 6.414 1.00 98.75 81 LYS A N 1
ATOM 634 C CA . LYS A 1 81 ? -3.265 -2.010 6.153 1.00 98.75 81 LYS A CA 1
ATOM 635 C C . LYS A 1 81 ? -4.175 -3.190 6.500 1.00 98.75 81 LYS A C 1
ATOM 637 O O . LYS A 1 81 ? -5.248 -2.953 7.042 1.00 98.75 81 LYS A O 1
ATOM 642 N N . ALA A 1 82 ? -3.748 -4.428 6.252 1.00 98.62 82 ALA A N 1
ATOM 643 C CA . ALA A 1 82 ? -4.473 -5.625 6.681 1.00 98.62 82 ALA A CA 1
ATOM 644 C C . ALA A 1 82 ? -4.574 -5.699 8.216 1.00 98.62 82 ALA A C 1
ATOM 646 O O . ALA A 1 82 ? -5.663 -5.901 8.751 1.00 98.62 82 ALA A O 1
ATOM 647 N N . TYR A 1 83 ? -3.464 -5.441 8.918 1.00 98.62 83 TYR A N 1
ATOM 648 C CA . TYR A 1 83 ? -3.433 -5.367 10.380 1.00 98.62 83 TYR A CA 1
ATOM 649 C C . TYR A 1 83 ? -4.363 -4.269 10.926 1.00 98.62 83 TYR A C 1
ATOM 651 O O . TYR A 1 83 ? -5.248 -4.568 11.725 1.00 98.62 83 TYR A O 1
ATOM 659 N N . GLU A 1 84 ? -4.229 -3.026 10.444 1.00 98.81 84 GLU A N 1
ATOM 660 C CA . GLU A 1 84 ? -5.111 -1.911 10.829 1.00 98.81 84 GLU A CA 1
ATOM 661 C C . 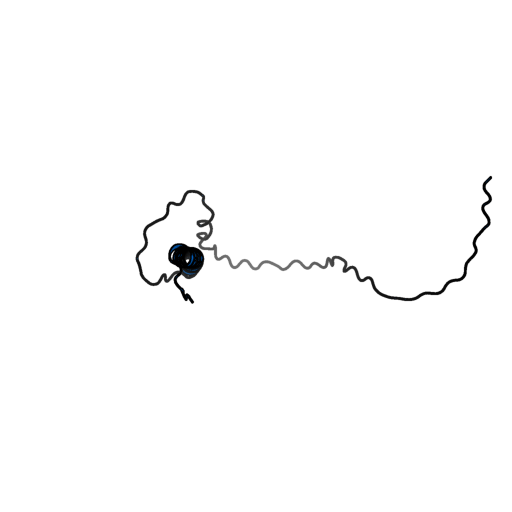GLU A 1 84 ? -6.592 -2.254 10.621 1.00 98.81 84 GLU A C 1
ATOM 663 O O . GLU A 1 84 ? -7.401 -2.016 11.513 1.00 98.81 84 GLU A O 1
ATOM 668 N N . LEU A 1 85 ? -6.948 -2.850 9.477 1.00 98.69 85 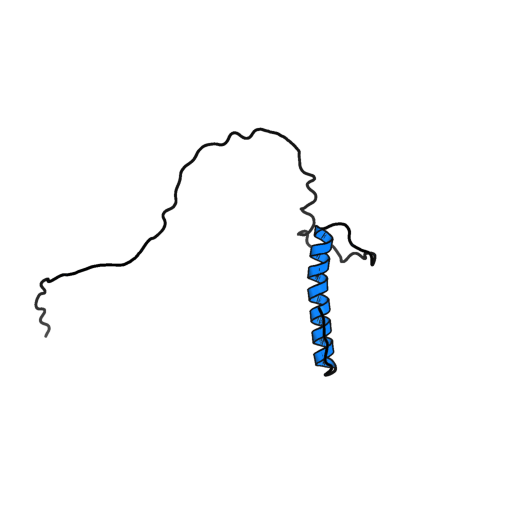LEU A N 1
ATOM 669 C CA . LEU A 1 85 ? -8.324 -3.238 9.171 1.00 98.69 85 LEU A CA 1
ATOM 670 C C . LEU A 1 85 ? -8.859 -4.285 10.158 1.00 98.69 85 LEU A C 1
ATOM 672 O O . LEU A 1 85 ? -9.947 -4.097 10.703 1.00 98.69 85 LEU A O 1
ATOM 676 N N . SER A 1 86 ? -8.096 -5.353 10.414 1.00 98.56 86 SER A N 1
ATOM 677 C CA . SER A 1 86 ? -8.503 -6.418 11.342 1.00 98.56 86 SER A CA 1
ATOM 678 C C . SER A 1 86 ? -8.711 -5.900 12.771 1.00 98.56 86 SER A C 1
ATOM 680 O O . SER A 1 86 ? -9.727 -6.205 13.391 1.00 98.56 86 SER A O 1
ATOM 682 N N . VAL A 1 87 ? -7.815 -5.034 13.262 1.00 98.56 87 VAL A N 1
ATOM 683 C CA . VAL A 1 87 ? -7.898 -4.455 14.613 1.00 98.56 87 VAL A CA 1
ATOM 684 C C . VAL A 1 87 ? -9.053 -3.460 14.736 1.00 98.56 87 VAL A C 1
ATOM 686 O O . VAL A 1 87 ? -9.781 -3.496 15.723 1.00 98.56 87 VAL A O 1
ATOM 689 N N . LEU A 1 88 ? -9.255 -2.586 13.743 1.00 98.75 88 LEU A N 1
ATOM 690 C CA . LEU A 1 88 ? -10.299 -1.553 13.793 1.00 98.75 88 LEU A CA 1
ATOM 691 C C . LEU A 1 88 ? -11.722 -2.102 13.621 1.00 98.75 88 LEU A C 1
ATOM 693 O O . LEU A 1 88 ? -12.672 -1.448 14.043 1.00 98.75 88 LEU A O 1
ATOM 697 N N . THR A 1 89 ? -11.883 -3.264 12.980 1.00 98.62 89 THR A N 1
ATOM 698 C CA . THR A 1 89 ? -13.207 -3.831 12.650 1.00 98.62 89 THR A CA 1
ATOM 699 C C . THR A 1 89 ? -13.527 -5.144 13.363 1.00 98.62 89 THR A C 1
ATOM 701 O O . THR A 1 89 ? -14.663 -5.603 13.288 1.00 98.62 89 THR A O 1
ATOM 704 N N . GLY A 1 90 ? -12.551 -5.775 14.026 1.00 98.00 90 GLY A N 1
ATOM 705 C CA . GLY A 1 90 ? -12.711 -7.104 14.624 1.00 98.00 90 GLY A CA 1
ATOM 706 C C . GLY A 1 90 ? -12.883 -8.236 13.601 1.00 98.00 90 GLY A C 1
ATOM 707 O O . GLY A 1 90 ? -13.343 -9.318 13.960 1.00 98.00 90 GLY A O 1
ATOM 708 N N . THR A 1 91 ? -12.550 -8.003 12.326 1.00 98.44 91 THR A N 1
ATOM 709 C CA . THR A 1 91 ? -12.712 -8.992 11.247 1.00 98.44 91 THR A CA 1
ATOM 710 C C . THR A 1 91 ? -11.448 -9.823 11.025 1.00 98.44 91 THR A C 1
ATOM 712 O O . THR A 1 91 ? -10.322 -9.354 11.199 1.00 98.44 91 THR A O 1
ATOM 715 N N . GLN A 1 92 ? -11.630 -11.080 10.612 1.00 98.00 92 GLN A N 1
ATOM 716 C CA . GLN A 1 92 ? -10.527 -11.953 10.208 1.00 98.00 92 GLN A CA 1
ATOM 717 C C . GLN A 1 92 ? -10.073 -11.600 8.786 1.00 98.00 92 GLN A C 1
ATOM 719 O O . GLN A 1 92 ? -10.893 -11.507 7.873 1.00 98.00 92 GLN A O 1
ATOM 724 N N . VAL A 1 93 ? -8.764 -11.427 8.592 1.00 97.94 93 VAL A N 1
ATOM 725 C CA . VAL A 1 93 ? -8.155 -11.075 7.301 1.00 97.94 93 VAL A CA 1
ATOM 726 C C . VAL A 1 93 ? -7.036 -12.067 6.989 1.00 97.94 93 VAL A C 1
ATOM 728 O O . VAL A 1 93 ? -6.159 -12.289 7.820 1.00 97.94 93 VAL A O 1
ATOM 731 N N . LEU A 1 94 ? -7.049 -12.632 5.780 1.00 98.00 94 LEU A N 1
ATOM 732 C CA . LEU A 1 94 ? -5.973 -13.468 5.243 1.00 98.00 94 LEU A CA 1
ATOM 733 C C . LEU A 1 94 ? -5.294 -12.742 4.075 1.00 98.00 94 LEU A C 1
ATOM 735 O O . LEU A 1 94 ? -5.965 -12.201 3.197 1.00 98.00 94 LEU A O 1
ATOM 739 N N . LEU A 1 95 ? -3.963 -12.746 4.066 1.00 97.56 95 LEU A N 1
ATOM 740 C CA . LEU A 1 95 ? -3.120 -12.155 3.029 1.00 97.56 95 LEU A CA 1
ATOM 741 C C . LEU A 1 95 ? -1.906 -13.065 2.793 1.00 97.56 95 LEU A C 1
ATOM 743 O O . LEU A 1 95 ? -1.370 -13.620 3.752 1.00 97.56 95 LEU A O 1
ATOM 747 N N . LEU A 1 96 ? -1.490 -13.202 1.531 1.00 95.12 96 LEU A N 1
ATOM 748 C CA . LEU A 1 96 ? -0.389 -14.058 1.067 1.00 95.12 96 LEU A CA 1
ATOM 749 C C . LEU A 1 96 ? 0.717 -13.195 0.423 1.00 95.12 96 LEU A C 1
ATOM 751 O O . LEU A 1 96 ? 0.355 -12.309 -0.383 1.00 95.12 96 LEU A O 1
#

Organism: Aureobasidium melanogenum (NCBI:txid46634)